Protein AF-A0A0B6X2E0-F1 (afdb_monomer_lite)

Secondary structure (DSSP, 8-state):
--------SS-TT--S-------TTHHHHHHHHHHHH-EEEEEEEE-TTSSEEEEEEEES---

Sequence (63 aa):
MDKNLAVNPIREGFHTVTPYLLVDGADRLIDFLSAAFDAEILDRKFRPDGTVMHAECASVTRW

Foldseek 3Di:
DDPDPDDDPADPPDDPDDDDDDDDPVVVVQVCCCVPQVKDWPDWDADPVRHTPDTDIDRPDDD

InterPro domains:
  IPR029068 Glyoxalase/Bleomycin resistance protein/Dihydroxybiphenyl dioxygenase [SSF54593] (16-56)

Organism: NCBI:txid454194

Structure (mmCIF, N/CA/C/O backbone):
data_AF-A0A0B6X2E0-F1
#
_entry.id   AF-A0A0B6X2E0-F1
#
loop_
_atom_site.group_PDB
_atom_site.id
_atom_site.type_symbol
_atom_site.label_atom_id
_atom_site.label_alt_id
_atom_site.label_comp_id
_atom_site.label_asym_id
_atom_site.label_entity_id
_atom_site.label_seq_id
_atom_site.pdbx_PDB_ins_code
_atom_site.Cartn_x
_atom_site.Cartn_y
_atom_site.Cartn_z
_atom_site.occupancy
_atom_site.B_iso_or_equiv
_atom_site.auth_seq_id
_atom_site.auth_comp_id
_atom_site.auth_asym_id
_atom_site.auth_atom_id
_atom_site.pdbx_PDB_model_num
ATOM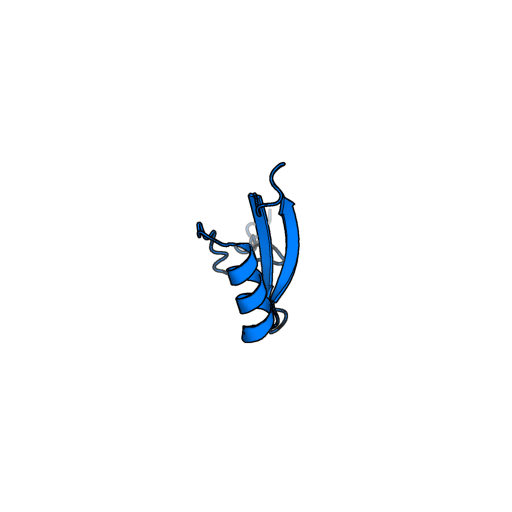 1 N N . MET A 1 1 ? 41.972 1.441 -14.762 1.00 48.19 1 MET A N 1
ATOM 2 C CA . MET A 1 1 ? 40.650 2.020 -14.449 1.00 48.19 1 MET A CA 1
ATOM 3 C C . MET A 1 1 ? 39.640 0.903 -14.592 1.00 48.19 1 MET A C 1
ATOM 5 O O . MET A 1 1 ? 39.596 0.262 -15.636 1.00 48.19 1 MET A O 1
ATOM 9 N N . ASP A 1 2 ? 38.996 0.570 -13.487 1.00 52.47 2 ASP A N 1
ATOM 10 C CA . ASP A 1 2 ? 38.182 -0.617 -13.260 1.00 52.47 2 ASP A CA 1
ATOM 11 C C . ASP A 1 2 ? 36.863 -0.567 -14.045 1.00 52.47 2 ASP A C 1
ATOM 13 O O . ASP A 1 2 ? 35.925 0.164 -13.751 1.00 52.47 2 ASP A O 1
ATOM 17 N N . LYS A 1 3 ? 36.771 -1.392 -15.085 1.00 60.16 3 LYS A N 1
ATOM 18 C CA . LYS A 1 3 ? 35.496 -1.694 -15.733 1.00 60.16 3 LYS A CA 1
ATOM 19 C C . LYS A 1 3 ? 34.857 -2.870 -15.004 1.00 60.16 3 LYS A C 1
ATOM 21 O O . LYS A 1 3 ? 35.143 -3.999 -15.382 1.00 60.16 3 LYS A O 1
ATOM 26 N N . ASN A 1 4 ? 34.066 -2.606 -13.963 1.00 63.28 4 ASN A N 1
ATOM 27 C CA . ASN A 1 4 ? 32.896 -3.405 -13.550 1.00 63.28 4 ASN A CA 1
ATOM 28 C C . ASN A 1 4 ? 32.429 -3.005 -12.141 1.00 63.28 4 ASN A C 1
ATOM 30 O O . ASN A 1 4 ? 32.697 -3.697 -11.164 1.00 63.28 4 ASN A O 1
ATOM 34 N N . LEU A 1 5 ? 31.661 -1.921 -12.040 1.00 66.31 5 LEU A N 1
ATOM 35 C CA . LEU A 1 5 ? 30.678 -1.808 -10.965 1.00 66.31 5 LEU A CA 1
ATOM 36 C C . LEU A 1 5 ? 29.394 -2.423 -11.514 1.00 66.31 5 LEU A C 1
ATOM 38 O O . LEU A 1 5 ? 28.684 -1.794 -12.296 1.00 66.31 5 LEU A O 1
ATOM 42 N N . ALA A 1 6 ? 29.153 -3.693 -11.191 1.00 72.12 6 ALA A N 1
ATOM 43 C CA . ALA A 1 6 ? 27.912 -4.357 -11.558 1.00 72.12 6 ALA A CA 1
ATOM 44 C C . ALA A 1 6 ? 26.748 -3.617 -10.879 1.00 72.12 6 ALA A C 1
ATOM 46 O O . ALA A 1 6 ? 26.603 -3.657 -9.658 1.00 72.12 6 ALA A O 1
ATOM 47 N N . VAL A 1 7 ? 25.951 -2.895 -11.667 1.00 80.12 7 VAL A N 1
ATOM 48 C CA . VAL A 1 7 ? 24.725 -2.250 -11.189 1.00 80.12 7 VAL A CA 1
ATOM 49 C C . VAL A 1 7 ? 23.721 -3.354 -10.879 1.00 80.12 7 VAL A C 1
ATOM 51 O O . VAL A 1 7 ? 23.448 -4.186 -11.743 1.00 80.12 7 VAL A O 1
ATOM 54 N N . ASN A 1 8 ? 23.172 -3.374 -9.662 1.00 81.44 8 ASN A N 1
ATOM 55 C CA . ASN A 1 8 ? 22.074 -4.281 -9.345 1.00 81.44 8 ASN A CA 1
ATOM 56 C C . ASN A 1 8 ? 20.837 -3.850 -10.159 1.00 81.44 8 ASN A C 1
ATOM 58 O O . ASN A 1 8 ? 20.357 -2.732 -9.955 1.00 81.44 8 ASN A O 1
ATOM 62 N N . PRO A 1 9 ? 20.326 -4.681 -11.089 1.00 82.38 9 PRO A N 1
ATOM 63 C CA . PRO A 1 9 ? 19.195 -4.300 -11.933 1.00 82.38 9 PRO A CA 1
ATOM 64 C C . PRO A 1 9 ? 17.886 -4.168 -11.144 1.00 82.38 9 PRO A C 1
ATOM 66 O O . PRO A 1 9 ? 16.951 -3.531 -11.624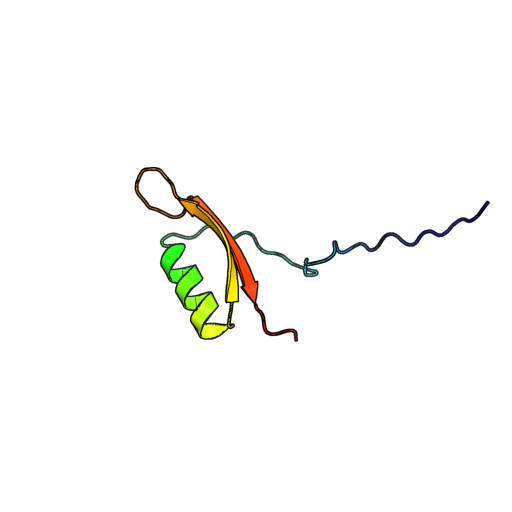 1.00 82.38 9 PRO A O 1
ATOM 69 N N . ILE A 1 10 ? 17.816 -4.750 -9.943 1.00 81.94 10 ILE A N 1
ATOM 70 C CA . ILE A 1 10 ? 16.657 -4.669 -9.057 1.00 81.94 10 ILE A CA 1
ATOM 71 C C . ILE A 1 10 ? 17.011 -3.749 -7.892 1.00 81.94 10 ILE A C 1
ATOM 73 O O . ILE A 1 10 ? 17.994 -3.960 -7.182 1.00 81.94 10 ILE A O 1
ATOM 77 N N . ARG A 1 11 ? 16.200 -2.708 -7.695 1.00 82.00 11 ARG A N 1
ATOM 78 C CA . ARG A 1 11 ? 16.360 -1.788 -6.566 1.00 82.00 11 ARG A CA 1
ATOM 79 C C . ARG A 1 11 ? 16.122 -2.528 -5.251 1.00 82.00 11 ARG A C 1
ATOM 81 O O . ARG A 1 11 ? 15.272 -3.411 -5.174 1.00 82.00 11 ARG A O 1
ATOM 88 N N . GLU A 1 12 ? 16.852 -2.145 -4.211 1.00 80.75 12 GLU A N 1
ATOM 89 C CA . GLU A 1 12 ? 16.645 -2.697 -2.873 1.00 80.75 12 GLU A CA 1
ATOM 90 C C . GLU A 1 12 ? 15.187 -2.505 -2.425 1.00 80.75 12 GLU A C 1
ATOM 92 O O . GLU A 1 12 ? 14.608 -1.436 -2.626 1.00 80.75 12 GLU A O 1
ATOM 97 N N . GLY A 1 13 ? 14.585 -3.564 -1.879 1.00 76.06 13 GLY A N 1
ATOM 98 C CA . GLY A 1 13 ? 13.174 -3.589 -1.482 1.00 76.06 13 GLY A CA 1
ATOM 99 C C . GLY A 1 13 ? 12.174 -3.869 -2.611 1.00 76.06 13 GLY A C 1
ATOM 100 O O . GLY A 1 13 ? 10.992 -4.025 -2.327 1.00 76.06 13 GLY A O 1
ATOM 101 N N . PHE A 1 14 ? 12.614 -3.979 -3.870 1.00 76.06 14 PHE A N 1
ATOM 102 C CA . PHE A 1 14 ? 11.746 -4.316 -5.002 1.00 76.06 14 PHE A CA 1
ATOM 103 C C . PHE A 1 14 ? 11.906 -5.779 -5.419 1.00 76.06 14 PHE A C 1
ATOM 105 O O . PHE A 1 14 ? 12.969 -6.386 -5.275 1.00 76.06 14 PHE A O 1
ATOM 112 N N . HIS A 1 15 ? 10.836 -6.337 -5.977 1.00 80.06 15 HIS A N 1
ATOM 113 C CA . HIS A 1 15 ? 10.874 -7.631 -6.644 1.00 80.06 15 HIS A CA 1
ATOM 114 C C . HIS A 1 15 ? 11.199 -7.458 -8.127 1.00 80.06 15 HIS A C 1
ATOM 116 O O . HIS A 1 15 ? 11.113 -6.364 -8.684 1.00 80.06 15 HIS A O 1
ATOM 122 N N . THR A 1 16 ? 11.505 -8.571 -8.794 1.00 83.44 16 THR A N 1
ATOM 123 C CA . THR A 1 16 ? 11.632 -8.612 -10.258 1.00 83.44 16 THR A CA 1
ATOM 124 C C . THR A 1 16 ? 10.377 -8.071 -10.955 1.00 83.44 16 THR A C 1
ATOM 126 O O . THR A 1 16 ? 10.474 -7.510 -12.042 1.00 83.44 16 THR A O 1
ATOM 129 N N . VAL A 1 17 ? 9.204 -8.210 -10.321 1.00 83.12 17 VAL A N 1
ATOM 130 C CA . VAL A 1 17 ? 7.936 -7.636 -10.779 1.00 83.12 17 VAL A CA 1
ATOM 131 C C . VAL A 1 17 ? 7.220 -6.971 -9.604 1.00 83.12 17 VAL A C 1
ATOM 133 O O . VAL A 1 17 ? 6.950 -7.618 -8.596 1.00 83.12 17 VAL A O 1
ATOM 136 N N . THR A 1 18 ? 6.852 -5.703 -9.773 1.00 87.19 18 THR A N 1
ATOM 137 C CA . THR A 1 18 ? 5.960 -4.963 -8.869 1.00 87.19 18 THR A CA 1
ATOM 138 C C . THR A 1 18 ? 4.766 -4.476 -9.695 1.00 87.19 18 THR A C 1
ATOM 140 O O . THR A 1 18 ? 4.889 -3.472 -10.400 1.00 87.19 18 THR A O 1
ATOM 143 N N . PRO A 1 19 ? 3.641 -5.214 -9.718 1.00 91.44 19 PRO A N 1
ATOM 144 C CA . PRO A 1 19 ? 2.515 -4.873 -10.576 1.00 91.44 19 PRO A CA 1
ATOM 145 C C . PRO A 1 19 ? 1.757 -3.653 -10.042 1.00 91.44 19 PRO A C 1
ATOM 147 O O . PRO A 1 19 ? 1.535 -3.525 -8.841 1.00 91.44 19 PRO A O 1
ATOM 150 N N . TYR A 1 20 ? 1.302 -2.790 -10.952 1.00 93.50 20 TYR A N 1
ATOM 151 C CA . TYR A 1 20 ? 0.376 -1.704 -10.636 1.00 93.50 20 TYR A CA 1
ATOM 152 C C . TYR A 1 20 ? -1.031 -2.105 -11.081 1.00 93.50 20 TYR A C 1
ATOM 154 O O . TYR A 1 20 ? -1.280 -2.291 -12.273 1.00 93.50 20 TYR A O 1
ATOM 162 N N . LEU A 1 21 ? -1.944 -2.268 -10.126 1.00 95.38 21 LEU A N 1
ATOM 163 C CA . LEU A 1 21 ? -3.294 -2.767 -10.382 1.00 95.38 21 LEU A CA 1
ATOM 164 C C . LEU A 1 21 ? -4.308 -1.618 -10.343 1.00 95.38 21 LEU A C 1
ATOM 166 O O . LEU A 1 21 ? -4.343 -0.849 -9.384 1.00 95.38 21 LEU A O 1
ATOM 170 N N . LEU A 1 22 ? -5.153 -1.520 -11.374 1.00 96.12 22 LEU A N 1
ATOM 171 C CA . LEU A 1 22 ? -6.327 -0.645 -11.386 1.00 96.12 22 LEU A CA 1
ATOM 172 C C . LEU A 1 22 ? -7.560 -1.515 -11.170 1.00 96.12 22 LEU A C 1
ATOM 174 O O . LEU A 1 22 ? -7.882 -2.351 -12.013 1.00 96.12 22 LEU A O 1
ATOM 178 N N . VAL A 1 23 ? -8.226 -1.330 -10.036 1.00 95.69 23 VAL A N 1
ATOM 179 C CA . VAL A 1 23 ? -9.394 -2.121 -9.646 1.00 95.69 23 VAL A CA 1
ATOM 180 C C . VAL A 1 23 ? -10.457 -1.229 -9.021 1.00 95.69 23 VAL A C 1
ATOM 182 O O . VAL A 1 23 ? -10.139 -0.258 -8.329 1.00 95.69 23 VAL A O 1
ATOM 185 N N . ASP A 1 24 ? -11.716 -1.603 -9.214 1.00 95.56 24 ASP A N 1
ATOM 186 C CA . ASP A 1 24 ? -12.802 -1.095 -8.386 1.00 95.56 24 ASP A CA 1
ATOM 187 C C . ASP A 1 24 ? -12.737 -1.773 -7.010 1.00 95.56 24 ASP A C 1
ATOM 189 O O . ASP A 1 24 ? -12.574 -2.990 -6.913 1.00 95.56 24 ASP A O 1
ATOM 193 N N . GLY A 1 25 ? -12.864 -0.996 -5.932 1.00 95.19 25 GLY A N 1
ATOM 194 C CA . GLY A 1 25 ? -12.780 -1.532 -4.567 1.00 95.19 25 GLY A CA 1
ATOM 195 C C . GLY A 1 25 ? -11.359 -1.928 -4.149 1.00 95.19 25 GLY A C 1
ATOM 196 O O . GLY A 1 25 ? -11.131 -3.031 -3.654 1.00 95.19 25 GLY A O 1
ATOM 197 N N . ALA A 1 26 ? -10.391 -1.031 -4.360 1.00 97.19 26 ALA A N 1
ATOM 198 C CA . ALA A 1 26 ? -8.999 -1.232 -3.950 1.00 97.19 26 ALA A CA 1
ATOM 199 C C . ALA A 1 26 ? -8.836 -1.520 -2.445 1.00 97.19 26 ALA A C 1
ATOM 201 O O . ALA A 1 26 ? -7.922 -2.238 -2.061 1.00 97.19 26 ALA A O 1
ATOM 202 N N . ASP A 1 27 ? -9.737 -1.021 -1.600 1.00 96.19 27 ASP A N 1
ATOM 203 C CA . ASP A 1 27 ? -9.837 -1.390 -0.186 1.00 96.19 27 ASP A CA 1
ATOM 204 C C . ASP A 1 27 ? -10.032 -2.902 0.010 1.00 96.19 27 ASP A C 1
ATOM 206 O O . ASP A 1 27 ? -9.260 -3.523 0.733 1.00 96.19 27 ASP A O 1
ATOM 210 N N . ARG A 1 28 ? -10.979 -3.517 -0.710 1.00 97.62 28 ARG A N 1
ATOM 211 C CA . ARG A 1 28 ? -11.232 -4.965 -0.620 1.00 97.62 28 ARG A CA 1
ATOM 212 C C . ARG A 1 28 ? -10.069 -5.795 -1.143 1.00 97.62 28 ARG A C 1
ATOM 214 O O . ARG A 1 28 ? -9.803 -6.873 -0.619 1.00 97.62 28 ARG A O 1
ATOM 221 N N . LEU A 1 29 ? -9.395 -5.320 -2.193 1.00 97.31 29 LEU A N 1
ATOM 222 C CA . LEU A 1 29 ? -8.203 -5.994 -2.703 1.00 97.31 29 LEU A CA 1
ATOM 223 C C . LEU A 1 29 ? -7.083 -5.971 -1.660 1.00 97.31 29 LEU A C 1
ATOM 225 O O . LEU A 1 29 ? -6.455 -7.000 -1.444 1.00 97.31 29 LEU A O 1
ATOM 229 N N . ILE A 1 30 ? -6.851 -4.830 -1.007 1.00 96.69 30 ILE A N 1
ATOM 230 C CA . ILE A 1 30 ? -5.853 -4.717 0.063 1.00 96.69 30 ILE A CA 1
ATOM 231 C C . ILE A 1 30 ? -6.190 -5.686 1.201 1.00 96.69 30 ILE A C 1
ATOM 233 O O . ILE A 1 30 ? -5.321 -6.453 1.600 1.00 96.69 30 ILE A O 1
ATOM 237 N N . ASP A 1 31 ? -7.447 -5.729 1.651 1.00 96.94 31 ASP A N 1
ATOM 238 C CA . ASP A 1 31 ? -7.878 -6.649 2.712 1.00 96.94 31 ASP A CA 1
ATOM 239 C C . ASP A 1 31 ? -7.643 -8.120 2.329 1.00 96.94 31 ASP A C 1
ATOM 241 O O . ASP A 1 31 ? -7.146 -8.912 3.133 1.00 96.94 31 ASP A O 1
ATOM 245 N N . PHE A 1 32 ? -7.952 -8.489 1.081 1.00 96.88 32 PHE A N 1
ATOM 246 C CA . PHE A 1 32 ? -7.658 -9.821 0.556 1.00 96.88 32 PHE A CA 1
ATOM 247 C C . PHE A 1 32 ? -6.155 -10.105 0.533 1.00 96.88 32 PHE A C 1
ATOM 249 O O . PHE A 1 32 ? -5.738 -11.178 0.961 1.00 96.88 32 PHE A O 1
ATOM 256 N N . LEU A 1 33 ? -5.339 -9.165 0.049 1.00 95.31 33 LEU A N 1
ATOM 257 C CA . LEU A 1 33 ? -3.889 -9.333 -0.018 1.00 95.31 33 LEU A CA 1
ATOM 258 C C . LEU A 1 33 ? -3.287 -9.510 1.379 1.00 95.31 33 LEU A C 1
ATOM 260 O O . LEU A 1 33 ? -2.448 -10.389 1.572 1.00 95.31 33 LEU A O 1
ATOM 264 N N . SER A 1 34 ? -3.752 -8.732 2.357 1.00 94.38 34 SER A N 1
ATOM 265 C CA . SER A 1 34 ? -3.356 -8.883 3.755 1.00 94.38 34 SER A CA 1
ATOM 266 C C . SER A 1 34 ? -3.761 -10.245 4.319 1.00 94.38 34 SER A C 1
ATOM 268 O O . SER A 1 34 ? -2.936 -10.898 4.943 1.00 94.38 34 SER A O 1
ATOM 270 N N . ALA A 1 35 ? -4.984 -10.720 4.064 1.00 96.00 35 ALA A N 1
ATOM 271 C CA . ALA A 1 35 ? -5.463 -11.996 4.603 1.00 96.00 35 ALA A CA 1
ATOM 272 C C . ALA A 1 35 ? -4.869 -13.239 3.914 1.00 96.00 35 ALA A C 1
ATOM 274 O O . ALA A 1 35 ? -4.702 -14.275 4.551 1.00 96.00 35 ALA A O 1
ATOM 275 N N . ALA A 1 36 ? -4.610 -13.168 2.607 1.00 95.69 36 ALA A N 1
ATOM 276 C CA . ALA A 1 36 ? -4.177 -14.316 1.812 1.00 95.69 36 ALA A CA 1
ATOM 277 C C . ALA A 1 36 ? -2.653 -14.446 1.713 1.00 95.69 36 ALA A C 1
ATOM 279 O O . ALA A 1 36 ? -2.152 -15.552 1.515 1.00 95.69 36 ALA A O 1
ATOM 280 N N . PHE A 1 37 ? -1.925 -13.330 1.813 1.00 92.31 37 PHE A N 1
ATOM 281 C CA . PHE A 1 37 ? -0.481 -13.281 1.569 1.00 92.31 37 PHE A CA 1
ATOM 282 C C . PHE A 1 37 ? 0.301 -12.580 2.681 1.00 92.31 37 PHE A C 1
ATOM 284 O O . PHE A 1 37 ? 1.460 -12.228 2.454 1.00 92.31 37 PHE A O 1
ATOM 291 N N . ASP A 1 38 ? -0.325 -12.324 3.836 1.00 93.56 38 ASP A N 1
ATOM 292 C CA . ASP A 1 38 ? 0.262 -11.545 4.932 1.00 93.56 38 ASP A CA 1
ATOM 293 C C . ASP A 1 38 ? 0.888 -10.237 4.409 1.00 93.56 38 ASP A C 1
ATOM 295 O O . ASP A 1 38 ? 2.028 -9.890 4.718 1.00 93.56 38 ASP A O 1
ATOM 299 N N . ALA A 1 39 ? 0.176 -9.554 3.503 1.00 94.00 39 ALA A N 1
ATOM 300 C CA . ALA A 1 39 ? 0.647 -8.311 2.907 1.00 94.00 39 ALA A CA 1
ATOM 301 C C . ALA A 1 39 ? 0.502 -7.124 3.863 1.00 94.00 39 ALA A C 1
ATOM 303 O O . ALA A 1 39 ? -0.570 -6.877 4.423 1.00 94.00 39 ALA A O 1
ATOM 304 N N . GLU A 1 40 ? 1.572 -6.342 3.972 1.00 94.56 40 GLU A N 1
ATOM 305 C CA . GLU A 1 40 ? 1.623 -5.084 4.706 1.00 94.56 40 GLU A CA 1
ATOM 306 C C . GLU A 1 40 ? 1.441 -3.894 3.765 1.00 94.56 40 GLU A C 1
ATOM 308 O O . GLU A 1 40 ? 1.922 -3.888 2.629 1.00 94.56 40 GLU A O 1
ATOM 313 N N . ILE A 1 41 ? 0.757 -2.861 4.258 1.00 95.19 41 ILE A N 1
ATOM 314 C CA . ILE A 1 41 ? 0.600 -1.583 3.564 1.00 95.19 41 ILE A CA 1
ATOM 315 C C . ILE A 1 41 ? 1.843 -0.734 3.841 1.00 95.19 41 ILE A C 1
ATOM 317 O O . ILE A 1 41 ? 2.093 -0.357 4.984 1.00 95.19 41 ILE A O 1
ATOM 321 N N . LEU A 1 42 ? 2.588 -0.399 2.789 1.00 93.44 42 LEU A N 1
ATOM 322 C CA . LEU A 1 42 ? 3.775 0.456 2.856 1.00 93.44 42 LEU A CA 1
ATOM 323 C C . LEU A 1 42 ? 3.414 1.941 2.717 1.00 93.44 42 LEU A C 1
ATOM 325 O O . LEU A 1 42 ? 3.957 2.787 3.425 1.00 93.44 42 LEU A O 1
ATOM 329 N N . ASP A 1 43 ? 2.459 2.254 1.839 1.00 95.06 43 ASP A N 1
ATOM 330 C CA . ASP A 1 43 ? 1.853 3.581 1.709 1.00 95.06 43 ASP A CA 1
ATOM 331 C C . ASP A 1 43 ? 0.373 3.458 1.339 1.00 95.06 43 ASP A C 1
ATOM 333 O O . ASP A 1 43 ? -0.044 2.509 0.675 1.00 95.06 43 ASP A O 1
ATOM 337 N N . ARG A 1 44 ? -0.439 4.437 1.749 1.00 96.88 44 ARG A N 1
ATOM 338 C CA . ARG A 1 44 ? -1.841 4.551 1.332 1.00 96.88 44 ARG A CA 1
ATOM 339 C C . ARG A 1 44 ? -2.281 6.005 1.306 1.00 96.88 44 ARG A C 1
ATOM 341 O O . ARG A 1 44 ? -2.178 6.725 2.298 1.00 96.88 44 ARG A O 1
ATOM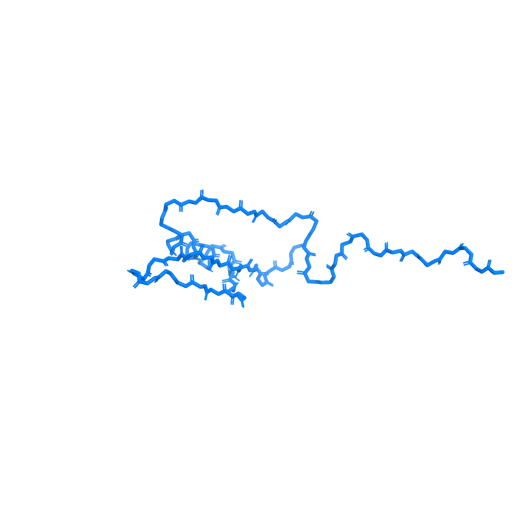 348 N N . LYS A 1 45 ? -2.838 6.421 0.171 1.00 97.81 45 LYS A N 1
ATOM 349 C CA . LYS A 1 45 ? -3.436 7.738 -0.050 1.00 97.81 45 LYS A CA 1
ATOM 350 C C . LYS A 1 45 ? -4.916 7.588 -0.358 1.00 97.81 45 LYS A C 1
ATOM 352 O O . LYS A 1 45 ? -5.323 6.739 -1.154 1.00 97.81 45 LYS A O 1
ATOM 357 N N . PHE A 1 46 ? -5.7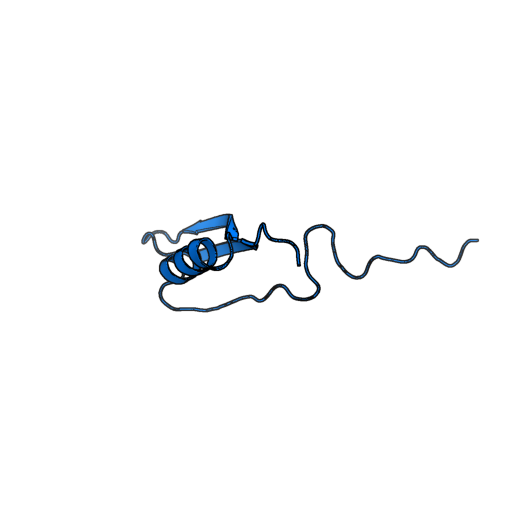13 8.460 0.239 1.00 97.75 46 PHE A N 1
ATOM 358 C CA . PHE A 1 46 ? -7.149 8.532 0.009 1.00 97.75 46 PHE A CA 1
ATOM 359 C C . PHE A 1 46 ? -7.491 9.725 -0.879 1.00 97.75 46 PHE A C 1
ATOM 361 O O . PHE A 1 46 ? -6.813 10.753 -0.860 1.00 97.75 46 PHE A O 1
ATOM 368 N N . ARG A 1 47 ? -8.559 9.585 -1.658 1.00 96.44 47 ARG A N 1
ATOM 369 C CA . ARG A 1 47 ? -9.249 10.710 -2.287 1.00 96.44 47 ARG A CA 1
ATOM 370 C C . ARG A 1 47 ? -10.059 11.479 -1.231 1.00 96.44 47 ARG A C 1
ATOM 372 O O . ARG A 1 47 ? -10.333 10.934 -0.162 1.00 96.44 47 ARG A O 1
ATOM 379 N N . PRO A 1 48 ? -10.497 12.717 -1.528 1.00 98.12 48 PRO A N 1
ATOM 380 C CA . PRO A 1 48 ? -11.364 13.480 -0.626 1.00 98.12 48 PRO A CA 1
ATOM 381 C C . PRO A 1 48 ? -12.678 12.775 -0.254 1.00 98.12 48 PRO A C 1
ATOM 383 O O . PRO A 1 48 ? -13.227 13.041 0.807 1.00 98.12 48 PRO A O 1
ATOM 386 N N . ASP A 1 49 ? -13.171 11.874 -1.108 1.00 96.69 49 ASP A N 1
ATOM 387 C CA . ASP A 1 49 ? -14.378 11.070 -0.868 1.00 96.69 49 ASP A CA 1
ATOM 388 C C . ASP A 1 49 ? -14.140 9.827 0.015 1.00 96.69 49 ASP A C 1
ATOM 390 O O . ASP A 1 49 ? -15.072 9.072 0.279 1.00 96.69 49 ASP A O 1
ATOM 394 N N . GLY A 1 50 ? -12.903 9.602 0.473 1.00 96.00 50 GLY A N 1
ATOM 395 C CA . GLY A 1 50 ? -12.524 8.461 1.306 1.00 96.00 50 GLY A CA 1
ATOM 396 C C . GLY A 1 50 ? -12.169 7.187 0.535 1.00 96.00 50 GLY A C 1
ATOM 397 O O . GLY A 1 50 ? -11.746 6.210 1.151 1.00 96.00 50 GLY A O 1
ATOM 398 N N . THR A 1 51 ? -12.273 7.171 -0.798 1.00 96.44 51 THR A N 1
ATOM 399 C CA . THR A 1 51 ? -11.830 6.026 -1.610 1.00 96.44 51 THR A C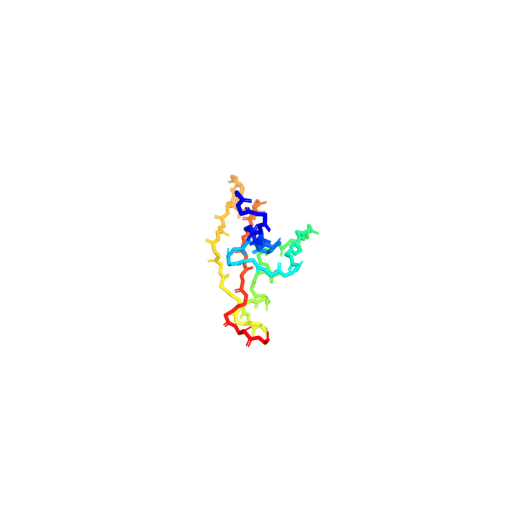A 1
ATOM 400 C C . THR A 1 51 ? -10.305 5.973 -1.718 1.00 96.44 51 THR A C 1
ATOM 402 O O . THR A 1 51 ? -9.614 6.987 -1.600 1.00 96.44 51 THR A O 1
ATOM 405 N N . VAL A 1 52 ? -9.738 4.789 -1.963 1.00 97.62 52 VAL A N 1
ATOM 406 C CA . VAL A 1 52 ? -8.282 4.638 -2.135 1.00 97.62 52 VAL A CA 1
ATOM 407 C C . VAL A 1 52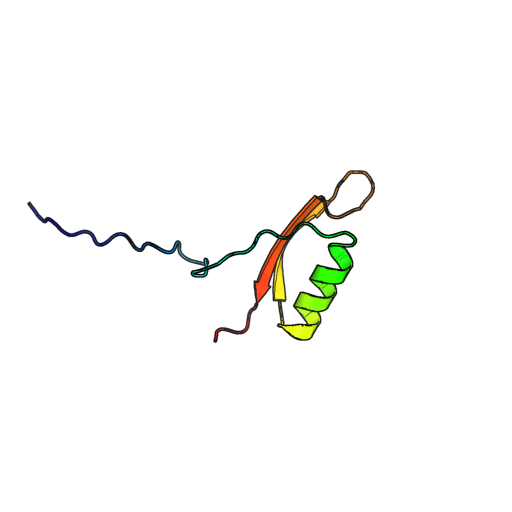 ? -7.846 5.246 -3.467 1.00 97.62 52 VAL A C 1
ATOM 409 O O . VAL A 1 52 ? -8.286 4.816 -4.534 1.00 97.62 52 VAL A O 1
ATOM 412 N N . MET A 1 53 ? -6.969 6.249 -3.402 1.00 97.44 53 MET A N 1
ATOM 413 C CA . MET A 1 53 ? -6.337 6.865 -4.571 1.00 97.44 53 MET A CA 1
ATOM 414 C C . MET A 1 53 ? -5.137 6.046 -5.043 1.00 97.44 53 MET A C 1
ATOM 416 O O . MET A 1 53 ? -4.979 5.817 -6.238 1.00 97.44 53 MET A O 1
ATOM 420 N N . HIS A 1 54 ? -4.300 5.635 -4.093 1.00 97.38 54 HIS A N 1
ATOM 421 C CA . HIS A 1 54 ? -3.071 4.891 -4.320 1.00 97.38 54 HIS A CA 1
ATOM 422 C C . HIS A 1 54 ? -2.720 4.111 -3.051 1.00 97.38 54 HIS A C 1
ATOM 424 O O . HIS A 1 54 ? -2.975 4.594 -1.945 1.00 97.38 54 HIS A O 1
ATOM 430 N N . ALA A 1 55 ? -2.145 2.925 -3.207 1.00 97.19 55 ALA A N 1
ATOM 431 C CA . ALA A 1 55 ? -1.564 2.171 -2.111 1.00 97.19 55 ALA A CA 1
ATOM 432 C C . ALA A 1 55 ? -0.393 1.332 -2.618 1.00 97.19 55 ALA A C 1
ATOM 434 O O . ALA A 1 55 ? -0.431 0.818 -3.737 1.00 97.19 55 ALA A O 1
ATOM 435 N N . GLU A 1 56 ? 0.606 1.174 -1.762 1.00 95.44 56 GLU A N 1
ATOM 436 C CA . GLU A 1 56 ? 1.704 0.237 -1.944 1.00 95.44 56 GLU A CA 1
ATOM 437 C C . GLU A 1 56 ? 1.566 -0.867 -0.902 1.00 95.44 56 GLU A C 1
ATOM 439 O O . GLU A 1 56 ? 1.351 -0.592 0.282 1.00 95.44 56 GLU A O 1
ATOM 444 N N . CYS A 1 57 ? 1.671 -2.120 -1.340 1.00 93.81 57 CYS A N 1
ATOM 445 C CA . CYS A 1 57 ? 1.624 -3.280 -0.459 1.00 93.81 57 CYS A CA 1
ATOM 446 C C . CYS A 1 57 ? 2.744 -4.257 -0.811 1.00 93.81 57 CYS A C 1
ATOM 448 O O . CYS A 1 57 ? 3.063 -4.439 -1.988 1.00 93.81 57 CYS A O 1
ATOM 450 N N . ALA A 1 58 ? 3.303 -4.917 0.199 1.00 91.75 58 ALA A N 1
ATOM 451 C CA . ALA A 1 58 ? 4.290 -5.976 0.027 1.00 91.75 58 ALA A CA 1
ATOM 452 C C . ALA A 1 58 ? 3.965 -7.155 0.945 1.00 91.75 58 ALA A C 1
ATOM 454 O O . ALA A 1 58 ? 3.588 -6.957 2.096 1.00 91.75 58 ALA A O 1
ATOM 455 N N . SER A 1 59 ? 4.105 -8.383 0.440 1.00 86.44 59 SER A N 1
ATOM 456 C CA . SER A 1 59 ? 4.022 -9.578 1.287 1.00 86.44 59 SER A CA 1
ATOM 457 C C . SER A 1 59 ? 5.240 -9.645 2.202 1.00 86.44 59 SER A C 1
ATOM 459 O O . SER A 1 59 ? 6.370 -9.443 1.754 1.00 86.44 59 SER A O 1
ATOM 461 N N . VAL A 1 60 ? 5.012 -9.960 3.476 1.00 77.19 60 VAL A N 1
ATOM 462 C CA . VAL A 1 60 ? 6.089 -10.202 4.449 1.00 77.19 60 VAL A CA 1
ATOM 463 C C . VAL A 1 60 ? 6.698 -11.596 4.248 1.00 77.19 60 VAL A C 1
ATOM 465 O O . VAL A 1 60 ? 7.830 -11.865 4.658 1.00 77.19 60 VAL A O 1
ATOM 468 N N . THR A 1 61 ? 5.981 -12.500 3.573 1.00 69.75 61 THR A N 1
ATOM 469 C CA . THR A 1 61 ? 6.461 -13.851 3.287 1.00 69.75 61 THR A CA 1
ATOM 470 C C . THR A 1 61 ? 7.390 -13.847 2.077 1.00 69.75 61 THR A C 1
ATOM 472 O O . THR A 1 61 ? 6.977 -13.696 0.928 1.00 69.75 61 THR A O 1
ATOM 475 N N . ARG A 1 62 ? 8.680 -14.052 2.342 1.00 59.59 62 ARG A N 1
ATOM 476 C CA . ARG A 1 62 ? 9.707 -14.175 1.309 1.00 59.59 62 ARG A CA 1
ATOM 477 C C . ARG A 1 62 ? 9.770 -15.629 0.826 1.00 59.59 62 ARG A C 1
ATOM 479 O O . ARG A 1 62 ? 10.242 -16.488 1.568 1.00 59.59 62 ARG A O 1
ATOM 486 N N . TRP A 1 63 ? 9.289 -15.885 -0.388 1.00 55.88 63 TRP A N 1
ATOM 487 C CA . TRP A 1 63 ? 9.570 -17.111 -1.147 1.00 55.88 63 TRP A CA 1
ATOM 488 C C . TRP A 1 63 ? 10.762 -16.890 -2.079 1.00 55.88 63 TRP A C 1
ATOM 490 O O . TRP A 1 63 ? 10.907 -15.750 -2.585 1.00 55.88 63 TRP A O 1
#

Radius of gyration: 16.15 Å; chains: 1; bounding box: 55×31×21 Å

pLDDT: mean 87.52, std 12.83, range [48.19, 98.12]